Protein AF-A0A552FE90-F1 (afdb_monomer_lite)

Foldseek 3Di:
DDPVVVVVVVLVVDDPVVVVVVVVVVVVVPPPPPDPDDDPVDDPVRVVVVNVVSVVVDDPPPPPDPVCVVDPVNPPDD

Radius of gyration: 21.23 Å; chains: 1; bounding box: 40×36×54 Å

Sequence (78 aa):
MNIEQAVIKSLRKLPLEKQQEVLSFAESLIPKTSLPLPDPTLTPEQRAAKWMSWVQSHSSNNPPLPDEALHRDTIYED

pLDDT: mean 80.92, std 11.08, range [59.88, 94.62]

Secondary structure (DSSP, 8-state):
--HHHHHHHHHTTS-HHHHHHHHHHHHHHS---------TTS-HHHHHHHHHHHHHHS-S-SPPPPHHHH-SSGGG--

Organism: NCBI:txid2486250

Structure (mmCIF, N/CA/C/O backbone):
data_AF-A0A552FE90-F1
#
_entry.id   AF-A0A552FE90-F1
#
loop_
_atom_site.group_PDB
_atom_site.id
_atom_site.type_symbol
_atom_site.label_atom_id
_atom_site.label_alt_id
_atom_site.label_comp_id
_atom_site.label_asym_id
_atom_site.label_entity_id
_atom_site.label_seq_id
_atom_site.pdbx_PDB_ins_code
_atom_site.Cartn_x
_atom_site.Cartn_y
_atom_site.Cartn_z
_atom_site.occupancy
_atom_site.B_iso_or_equiv
_atom_site.auth_seq_id
_atom_site.auth_comp_id
_atom_site.auth_asym_id
_atom_site.auth_atom_id
_atom_site.pdbx_PDB_model_num
ATOM 1 N N . MET A 1 1 ? -19.080 16.731 14.782 1.00 72.06 1 MET A N 1
ATOM 2 C CA . MET A 1 1 ? -18.216 15.577 15.107 1.00 72.06 1 MET A CA 1
ATOM 3 C C . MET A 1 1 ? -17.853 14.913 13.797 1.00 72.06 1 MET A C 1
ATOM 5 O O . MET A 1 1 ? -18.771 14.590 13.055 1.00 72.06 1 MET A O 1
ATOM 9 N N . ASN A 1 2 ? -16.563 14.809 13.476 1.00 93.56 2 ASN A N 1
ATOM 10 C CA . ASN A 1 2 ? -16.105 14.165 12.241 1.00 93.56 2 ASN A CA 1
ATOM 11 C C . ASN A 1 2 ? -15.764 12.679 12.487 1.00 93.56 2 ASN A C 1
ATOM 13 O O . ASN A 1 2 ? -15.767 12.206 13.629 1.00 93.56 2 ASN A O 1
ATOM 17 N N . ILE A 1 3 ? -15.507 11.942 11.404 1.00 88.56 3 ILE A N 1
ATOM 18 C CA . ILE A 1 3 ? -15.221 10.500 11.449 1.00 88.56 3 ILE A CA 1
ATOM 19 C C . ILE A 1 3 ? -13.966 10.226 12.291 1.00 88.56 3 ILE A C 1
ATOM 21 O O . ILE A 1 3 ? -13.992 9.363 13.163 1.00 88.56 3 ILE A O 1
ATOM 25 N N . GLU A 1 4 ? -12.908 11.020 12.117 1.00 89.38 4 GLU A N 1
ATOM 26 C CA . GLU A 1 4 ? -11.649 10.906 12.869 1.00 89.38 4 GLU A CA 1
ATOM 27 C C . GLU A 1 4 ? -11.875 11.016 14.385 1.00 89.38 4 GLU A C 1
ATOM 29 O O . GLU A 1 4 ? -11.415 10.182 15.164 1.00 89.38 4 GLU A O 1
ATOM 34 N N . GLN A 1 5 ? -12.654 12.010 14.817 1.00 90.19 5 GLN A N 1
ATOM 35 C CA . GLN A 1 5 ? -13.002 12.225 16.220 1.00 90.19 5 GLN A CA 1
ATOM 36 C C . GLN A 1 5 ? -13.813 11.055 16.791 1.00 90.19 5 GLN A C 1
ATOM 38 O O . GLN A 1 5 ? -13.596 10.662 17.939 1.00 90.19 5 GLN A O 1
ATOM 43 N N . ALA A 1 6 ? -14.736 10.487 16.009 1.00 90.62 6 ALA A N 1
ATOM 44 C CA . ALA A 1 6 ? -15.531 9.332 16.419 1.00 90.62 6 ALA A CA 1
ATOM 45 C C . ALA A 1 6 ? -14.673 8.060 16.558 1.00 90.62 6 ALA A C 1
ATOM 47 O O . ALA A 1 6 ? -14.835 7.310 17.528 1.00 90.62 6 ALA A O 1
ATOM 48 N N . VAL A 1 7 ? -13.719 7.858 15.644 1.00 87.19 7 VAL A N 1
ATOM 49 C CA . VAL A 1 7 ? -12.752 6.752 15.675 1.00 87.19 7 VAL A CA 1
ATOM 50 C C . VAL A 1 7 ? -11.832 6.874 16.891 1.00 87.19 7 VAL A C 1
ATOM 52 O O . VAL A 1 7 ? -11.752 5.939 17.686 1.00 87.19 7 VAL A O 1
ATOM 55 N N . ILE A 1 8 ? -11.230 8.046 17.127 1.00 90.69 8 ILE A N 1
ATOM 56 C CA . ILE A 1 8 ? -10.354 8.293 18.287 1.00 90.69 8 ILE A CA 1
ATOM 57 C C . ILE A 1 8 ? -11.112 8.099 19.606 1.00 90.69 8 ILE A C 1
ATOM 59 O O . ILE A 1 8 ? -10.597 7.503 20.554 1.00 90.69 8 ILE A O 1
ATOM 63 N N . LYS A 1 9 ? -12.356 8.584 19.689 1.00 92.69 9 LYS A N 1
ATOM 64 C CA . LYS A 1 9 ? -13.185 8.420 20.889 1.00 92.69 9 LYS A CA 1
ATOM 65 C C . LYS A 1 9 ? -13.522 6.953 21.160 1.00 92.69 9 LYS A C 1
ATOM 67 O O . LYS A 1 9 ? -13.626 6.575 22.323 1.00 92.69 9 LYS A O 1
ATOM 72 N N . SER A 1 10 ? -13.703 6.149 20.117 1.00 89.31 10 SER A N 1
ATOM 73 C CA . SER A 1 10 ? -13.964 4.710 20.240 1.00 89.31 10 SER A CA 1
ATOM 74 C C . SER A 1 10 ? -12.702 3.943 20.637 1.00 89.31 10 SER A C 1
ATOM 76 O O . SER A 1 10 ? -12.758 3.135 21.557 1.00 89.31 10 SER A O 1
ATOM 78 N N . LEU A 1 11 ? -11.554 4.281 20.042 1.00 90.44 11 LEU A N 1
ATOM 79 C CA . LEU A 1 11 ? -10.236 3.737 20.389 1.00 90.44 11 LEU A CA 1
ATOM 80 C C . LEU A 1 11 ? -9.905 3.906 21.875 1.00 90.44 11 LEU A C 1
ATOM 82 O O . LEU A 1 11 ? -9.528 2.946 22.537 1.00 90.44 11 LEU A O 1
ATOM 86 N N . ARG A 1 12 ? -10.126 5.104 22.431 1.00 92.44 12 ARG A N 1
ATOM 87 C CA . ARG A 1 12 ? -9.850 5.400 23.851 1.00 92.44 12 ARG A CA 1
ATOM 88 C C . ARG A 1 12 ? -10.702 4.606 24.845 1.00 92.44 12 ARG A C 1
ATOM 90 O O . ARG A 1 12 ? -10.385 4.604 26.028 1.00 92.44 12 ARG A O 1
ATOM 97 N N . LYS A 1 13 ? -11.797 3.980 24.400 1.00 94.62 13 LYS A N 1
ATOM 98 C CA . LYS A 1 13 ? -12.645 3.127 25.251 1.00 94.62 13 LYS A CA 1
ATOM 99 C C . LYS A 1 13 ? -12.151 1.683 25.324 1.00 94.62 13 LYS A C 1
ATOM 101 O O . LYS A 1 13 ? -12.656 0.926 26.147 1.00 94.62 13 LYS A O 1
ATOM 106 N N . LEU A 1 14 ? -11.230 1.288 24.447 1.00 92.88 14 LEU A N 1
ATOM 107 C CA . LEU A 1 14 ? -10.700 -0.068 24.411 1.00 92.88 14 LEU A CA 1
ATOM 108 C C . LEU A 1 14 ? -9.637 -0.271 25.505 1.00 92.88 14 LEU A C 1
ATOM 110 O O . LEU A 1 14 ? -8.928 0.682 25.839 1.00 92.88 14 LEU A O 1
ATOM 114 N N . PRO A 1 15 ? -9.478 -1.501 26.028 1.00 94.06 15 PRO A N 1
ATOM 115 C CA . PRO A 1 15 ? -8.319 -1.883 26.836 1.00 94.06 15 PRO A CA 1
ATOM 116 C C . PRO A 1 15 ? -6.999 -1.639 26.094 1.00 94.06 15 PRO A C 1
ATOM 118 O O . PRO A 1 15 ? -6.972 -1.628 24.859 1.00 94.06 15 PRO A O 1
ATOM 121 N N . LEU A 1 16 ? -5.905 -1.465 26.838 1.00 89.31 16 LEU A N 1
ATOM 122 C CA . LEU A 1 16 ? -4.596 -1.100 26.285 1.00 89.31 16 LEU A CA 1
ATOM 123 C C . LEU A 1 16 ? -4.118 -2.099 25.219 1.00 89.31 16 LEU A C 1
ATOM 125 O O . LEU A 1 16 ? -3.631 -1.703 24.162 1.00 89.31 16 LEU A O 1
ATOM 129 N N . GLU A 1 17 ? -4.349 -3.389 25.453 1.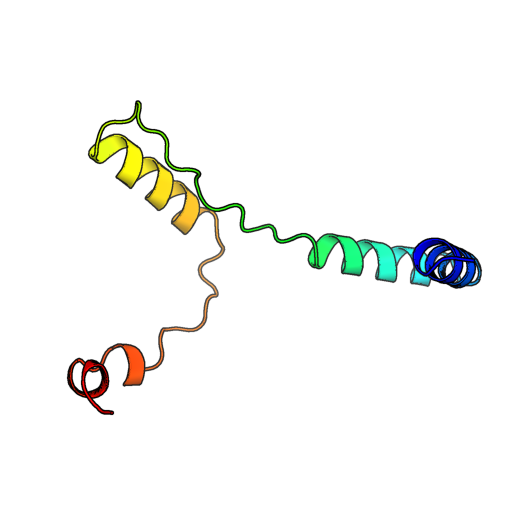00 90.38 17 GLU A N 1
ATOM 130 C CA . GLU A 1 17 ? -3.977 -4.482 24.552 1.00 90.38 17 GLU A CA 1
ATOM 131 C C . GLU A 1 17 ? -4.681 -4.347 23.194 1.00 90.38 17 GLU A C 1
ATOM 133 O O . GLU A 1 17 ? -4.089 -4.570 22.140 1.00 90.38 17 GLU A O 1
ATOM 138 N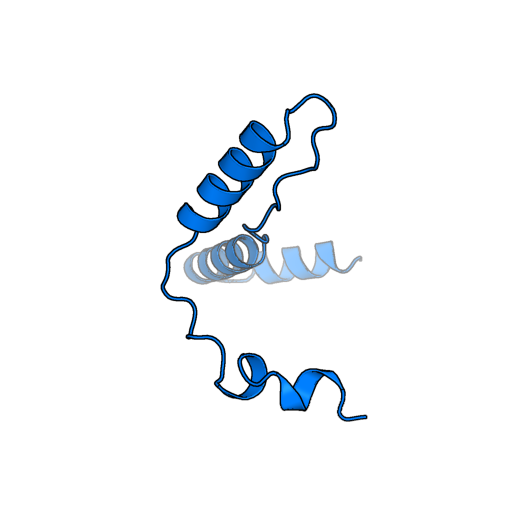 N . LYS A 1 18 ? -5.947 -3.919 23.211 1.00 90.25 18 LYS A N 1
ATOM 139 C CA . LYS A 1 18 ? -6.766 -3.730 22.008 1.00 90.25 18 LYS A CA 1
ATOM 140 C C . LYS A 1 18 ? -6.450 -2.433 21.274 1.00 90.25 18 LYS A C 1
ATOM 142 O O . LYS A 1 18 ? -6.587 -2.382 20.056 1.00 90.25 18 LYS A O 1
ATOM 147 N N . GLN A 1 19 ? -5.989 -1.403 21.980 1.00 91.12 19 GLN A N 1
ATOM 148 C CA . GLN A 1 19 ? -5.472 -0.195 21.331 1.00 91.12 19 GLN A CA 1
ATOM 149 C C . GLN A 1 19 ? -4.200 -0.502 20.534 1.00 91.12 19 GLN A C 1
ATOM 151 O O . GLN A 1 19 ? -4.071 -0.044 19.399 1.00 91.12 19 GLN A O 1
ATOM 156 N N . GLN A 1 20 ? -3.306 -1.325 21.093 1.00 89.06 20 GLN A N 1
ATOM 157 C CA . GLN A 1 20 ? -2.084 -1.747 20.411 1.00 89.06 20 GLN A CA 1
ATOM 158 C C . GLN A 1 20 ? -2.382 -2.582 19.158 1.00 89.06 20 GLN A C 1
ATOM 160 O O . GLN A 1 20 ? -1.758 -2.368 18.125 1.00 89.06 20 GLN A O 1
ATOM 165 N N . GLU A 1 21 ? -3.368 -3.481 19.216 1.00 90.19 21 GLU A N 1
ATOM 166 C CA . GLU A 1 21 ? -3.808 -4.275 18.059 1.00 90.19 21 GLU A CA 1
ATOM 167 C C . GLU A 1 21 ? -4.306 -3.386 16.906 1.00 90.19 21 GLU A C 1
ATOM 169 O O . GLU A 1 21 ? -3.901 -3.568 15.757 1.00 90.19 21 GLU A O 1
ATOM 174 N N . VAL A 1 22 ? -5.130 -2.375 17.210 1.00 89.25 22 VAL A N 1
ATOM 175 C CA . VAL A 1 22 ? -5.624 -1.428 16.198 1.00 89.25 22 VAL A CA 1
ATOM 176 C C . VAL A 1 22 ? -4.493 -0.572 15.629 1.00 89.25 22 VAL A C 1
ATOM 178 O O . VAL A 1 22 ? -4.488 -0.312 14.428 1.00 89.25 22 VAL A O 1
ATOM 181 N N . LEU A 1 23 ? -3.528 -0.159 16.456 1.00 88.00 23 LEU A N 1
ATOM 182 C CA . LEU A 1 23 ? -2.343 0.559 15.988 1.00 88.00 23 LEU A CA 1
ATOM 183 C C . LEU A 1 23 ? -1.521 -0.306 15.026 1.00 88.00 23 LEU A C 1
ATOM 185 O O . LEU A 1 23 ? -1.232 0.131 13.918 1.00 88.00 23 LEU A O 1
ATOM 189 N N . SER A 1 24 ? -1.221 -1.549 15.401 1.00 87.06 24 SER A N 1
ATOM 190 C CA . SER A 1 24 ? -0.465 -2.475 14.553 1.00 87.06 24 SER A CA 1
ATOM 191 C C . SER A 1 24 ? -1.190 -2.803 13.245 1.00 87.06 24 SER A C 1
ATOM 193 O O . SER A 1 24 ? -0.551 -2.938 12.203 1.00 87.06 24 SER A O 1
ATOM 195 N N . PHE A 1 25 ? -2.522 -2.886 13.266 1.00 87.12 25 PHE A N 1
ATOM 196 C CA . PHE A 1 25 ? -3.326 -2.999 12.050 1.00 87.12 25 PHE A CA 1
ATOM 197 C C . PHE A 1 25 ? -3.265 -1.726 11.195 1.00 87.12 25 PHE A C 1
ATOM 199 O O . PHE A 1 25 ? -3.048 -1.800 9.992 1.00 87.12 25 PHE A O 1
ATOM 206 N N . ALA A 1 26 ? -3.411 -0.542 11.789 1.00 85.75 26 ALA A N 1
ATOM 207 C CA . ALA A 1 26 ? -3.309 0.713 11.047 1.00 85.75 26 ALA A CA 1
ATOM 208 C C . ALA A 1 26 ? -1.920 0.883 10.405 1.00 85.75 26 ALA A C 1
ATOM 210 O O . ALA A 1 26 ? -1.825 1.305 9.257 1.00 85.75 26 ALA A O 1
ATOM 211 N N . GLU A 1 27 ? -0.855 0.495 11.108 1.00 84.00 27 GLU A N 1
ATOM 212 C CA . GLU A 1 27 ? 0.517 0.472 10.590 1.00 84.00 27 GLU A CA 1
ATOM 213 C C . GLU A 1 27 ? 0.715 -0.558 9.471 1.00 84.00 27 GLU A C 1
ATOM 215 O O . GLU A 1 27 ? 1.509 -0.318 8.563 1.00 84.00 27 GLU A O 1
ATOM 220 N N . SER A 1 28 ? 0.000 -1.689 9.498 1.00 81.50 28 SER A N 1
ATOM 221 C CA . SER A 1 28 ? 0.049 -2.676 8.412 1.00 81.50 28 SER A CA 1
ATOM 222 C C . SER A 1 28 ? -0.689 -2.206 7.157 1.00 81.50 28 SER A C 1
ATOM 224 O O . SER A 1 28 ? -0.293 -2.570 6.050 1.00 81.50 28 SER A O 1
ATOM 226 N N . LEU A 1 29 ? -1.717 -1.366 7.318 1.00 75.88 29 LEU A N 1
ATOM 227 C CA . LEU A 1 29 ? -2.416 -0.714 6.212 1.00 75.88 29 LEU A CA 1
ATOM 228 C C . LEU A 1 29 ? -1.593 0.385 5.547 1.00 75.88 29 LEU A C 1
ATOM 230 O O . LEU A 1 29 ? -1.917 0.747 4.418 1.00 75.88 29 LEU A O 1
ATOM 234 N N . ILE A 1 30 ? -0.562 0.927 6.209 1.00 75.19 30 ILE A N 1
ATOM 235 C CA . ILE A 1 30 ? 0.373 1.847 5.560 1.00 75.19 30 ILE A CA 1
ATOM 236 C C . ILE A 1 30 ? 1.100 1.031 4.488 1.00 75.19 30 ILE A C 1
ATOM 238 O O . ILE A 1 30 ? 1.905 0.158 4.830 1.00 75.19 30 ILE A O 1
ATOM 242 N N . PRO A 1 31 ? 0.828 1.271 3.192 1.00 62.47 31 PRO A N 1
ATOM 243 C CA . PRO A 1 31 ? 1.442 0.491 2.137 1.00 62.47 31 PRO A CA 1
ATOM 244 C C . PRO A 1 31 ? 2.959 0.669 2.222 1.00 62.47 31 PRO A C 1
ATOM 246 O O . PRO A 1 31 ? 3.491 1.757 2.011 1.00 62.47 31 PRO A O 1
ATOM 249 N N . LYS A 1 32 ? 3.671 -0.419 2.531 1.00 60.97 32 LYS A N 1
ATOM 250 C CA . LYS A 1 32 ? 5.143 -0.460 2.499 1.00 60.97 32 LYS A CA 1
ATOM 251 C C . LYS A 1 32 ? 5.700 -0.484 1.073 1.00 60.97 32 LYS A C 1
ATOM 253 O O . LYS A 1 32 ? 6.910 -0.455 0.877 1.00 60.97 32 LYS A O 1
ATOM 258 N N . THR A 1 33 ? 4.834 -0.514 0.070 1.00 59.88 33 THR A N 1
ATOM 259 C CA . THR A 1 33 ? 5.173 -0.560 -1.350 1.00 59.88 33 THR A CA 1
ATOM 260 C C . THR A 1 33 ? 5.229 0.846 -1.935 1.00 59.88 33 THR A C 1
ATOM 262 O O . THR A 1 33 ? 4.446 1.225 -2.802 1.00 59.88 33 THR A O 1
ATOM 265 N N . SER A 1 34 ? 6.196 1.640 -1.474 1.00 67.06 34 SER A N 1
ATOM 266 C CA . SER A 1 34 ? 6.619 2.801 -2.255 1.00 67.06 34 SER A CA 1
ATOM 267 C C . SER A 1 34 ? 7.385 2.279 -3.468 1.00 67.06 34 SER A C 1
ATOM 269 O O . SER A 1 34 ? 8.455 1.682 -3.318 1.00 67.06 34 SER A O 1
ATOM 271 N N . LEU A 1 35 ? 6.806 2.422 -4.660 1.00 76.06 35 LEU A N 1
ATOM 272 C CA . LEU A 1 35 ? 7.501 2.105 -5.904 1.00 76.06 35 LEU A CA 1
ATOM 273 C C . LEU A 1 35 ? 8.701 3.050 -6.068 1.00 76.06 35 LEU A C 1
ATOM 275 O O . LEU A 1 35 ? 8.616 4.220 -5.679 1.00 76.06 35 LEU A O 1
ATOM 279 N N . PRO A 1 36 ? 9.814 2.596 -6.670 1.00 79.81 36 PRO A N 1
ATOM 280 C CA . PRO A 1 36 ? 10.903 3.489 -7.024 1.00 79.81 36 PRO A CA 1
ATOM 281 C C . PRO A 1 36 ? 10.374 4.615 -7.919 1.00 79.81 36 PRO A C 1
ATOM 283 O O . PRO A 1 36 ? 9.933 4.372 -9.042 1.00 79.81 36 PRO A O 1
ATOM 286 N N . LEU A 1 37 ? 10.429 5.858 -7.435 1.00 82.19 37 LEU A N 1
ATOM 287 C CA . LEU A 1 37 ? 10.062 7.008 -8.257 1.00 82.19 37 LEU A CA 1
ATOM 288 C C . LEU A 1 37 ? 11.017 7.115 -9.460 1.00 82.19 37 LEU A C 1
ATOM 290 O O . LEU A 1 37 ? 12.231 6.891 -9.292 1.00 82.19 37 LEU A O 1
ATOM 294 N N . PRO A 1 38 ? 10.488 7.450 -10.655 1.00 79.88 38 PRO A N 1
ATOM 295 C CA . PRO A 1 38 ? 11.302 7.659 -11.839 1.00 79.88 38 PRO A CA 1
ATOM 296 C C . PRO A 1 38 ? 12.246 8.837 -11.604 1.00 79.88 38 PRO A C 1
ATOM 298 O O . PRO A 1 38 ? 11.821 9.931 -11.238 1.00 79.88 38 PRO A O 1
ATOM 301 N N . ASP A 1 39 ? 13.534 8.592 -11.812 1.00 85.06 39 ASP A N 1
ATOM 302 C CA . ASP A 1 39 ? 14.578 9.603 -11.711 1.00 85.06 39 ASP A CA 1
ATOM 303 C C . ASP A 1 39 ? 15.156 9.841 -13.115 1.00 85.06 39 ASP A C 1
ATOM 305 O O . ASP A 1 39 ? 15.790 8.935 -13.674 1.00 85.06 39 ASP A O 1
ATOM 309 N N . PRO A 1 40 ? 14.907 11.018 -13.720 1.00 86.81 40 PRO A N 1
ATOM 310 C CA . PRO A 1 40 ? 15.343 11.315 -15.080 1.00 86.81 40 PRO A CA 1
ATOM 311 C C . PRO A 1 40 ? 16.865 11.472 -15.198 1.00 86.81 40 PRO A C 1
ATOM 313 O O . PRO A 1 40 ? 17.381 11.463 -16.311 1.00 86.81 40 PRO A O 1
ATOM 316 N N . THR A 1 41 ? 17.584 11.601 -14.079 1.00 93.50 41 THR A N 1
ATOM 317 C CA . THR A 1 41 ? 19.041 11.790 -14.066 1.00 93.50 41 THR A CA 1
ATOM 318 C C . THR A 1 41 ? 19.822 10.475 -14.151 1.00 93.50 41 THR A C 1
ATOM 320 O O . THR A 1 41 ? 21.010 10.488 -14.467 1.00 93.50 41 THR A O 1
ATOM 323 N N . LEU A 1 42 ? 19.158 9.337 -13.913 1.00 91.56 42 LEU A N 1
ATOM 324 C CA . LEU A 1 42 ? 19.779 8.012 -13.930 1.00 91.56 42 LEU A CA 1
ATOM 325 C C . LEU A 1 42 ? 19.893 7.440 -15.347 1.00 91.56 42 LEU A C 1
ATOM 327 O O . LEU A 1 42 ? 18.964 7.552 -16.154 1.00 91.56 42 LEU A O 1
ATOM 331 N N . THR A 1 43 ? 20.991 6.732 -15.619 1.00 94.31 43 THR A N 1
ATOM 332 C CA . THR A 1 43 ? 21.146 5.944 -16.854 1.00 94.31 43 THR A CA 1
ATOM 333 C C . THR A 1 43 ? 20.175 4.751 -16.879 1.00 94.31 43 THR A C 1
ATOM 335 O O . THR A 1 43 ? 19.653 4.351 -15.830 1.00 94.31 43 THR A O 1
ATOM 338 N N . PRO A 1 44 ? 19.908 4.140 -18.052 1.00 92.25 44 PRO A N 1
ATOM 339 C CA . PRO A 1 44 ? 19.100 2.922 -18.136 1.00 92.25 44 PRO A CA 1
ATOM 340 C C . PRO A 1 44 ? 19.552 1.813 -17.173 1.00 92.25 44 PRO A C 1
ATOM 342 O O . PRO A 1 44 ? 18.714 1.213 -16.500 1.00 92.25 44 PRO A O 1
ATOM 345 N N . GLU A 1 45 ? 20.861 1.591 -17.045 1.00 93.25 45 GLU A N 1
ATOM 346 C CA . GLU A 1 45 ? 21.450 0.554 -16.190 1.00 93.25 45 GLU A CA 1
ATOM 347 C C . GLU A 1 45 ? 21.218 0.856 -14.707 1.00 93.25 45 GLU A C 1
ATOM 349 O O . GLU A 1 45 ? 20.832 -0.023 -13.938 1.00 93.25 45 GLU A O 1
ATOM 354 N N . GLN A 1 46 ? 21.392 2.115 -14.301 1.00 92.75 46 GLN A N 1
ATOM 355 C CA . GLN A 1 46 ? 21.160 2.552 -12.923 1.00 92.75 46 GLN A CA 1
ATOM 356 C C . GLN A 1 46 ? 19.682 2.453 -12.535 1.00 92.75 46 GLN A C 1
ATOM 358 O O . GLN A 1 46 ? 19.356 2.053 -11.415 1.00 92.75 46 GLN A O 1
ATOM 363 N N . ARG A 1 47 ? 18.773 2.768 -13.468 1.00 90.06 47 ARG A N 1
ATOM 364 C CA . ARG A 1 47 ? 17.333 2.563 -13.268 1.00 90.06 47 ARG A CA 1
ATOM 365 C C . ARG A 1 47 ? 17.019 1.085 -13.069 1.00 90.06 47 ARG A C 1
ATOM 367 O O . ARG A 1 47 ? 16.338 0.749 -12.103 1.00 90.06 47 ARG A O 1
ATOM 374 N N . ALA A 1 48 ? 17.543 0.215 -13.933 1.00 90.19 48 ALA A N 1
ATOM 375 C CA . ALA A 1 48 ? 17.350 -1.227 -13.816 1.00 90.19 48 ALA A CA 1
ATOM 376 C C . ALA A 1 48 ? 17.870 -1.759 -12.470 1.00 90.19 48 ALA A C 1
ATOM 378 O O . ALA A 1 48 ? 17.155 -2.483 -11.782 1.00 90.19 48 ALA A O 1
ATOM 379 N N . ALA A 1 49 ? 19.061 -1.331 -12.040 1.00 91.44 49 ALA A N 1
ATOM 380 C CA . ALA A 1 49 ? 19.631 -1.717 -10.751 1.00 91.44 49 ALA A CA 1
ATOM 381 C C . ALA A 1 49 ? 18.750 -1.285 -9.562 1.00 91.44 49 ALA A C 1
ATOM 383 O O . ALA A 1 49 ? 18.461 -2.100 -8.689 1.00 91.44 49 ALA A O 1
ATOM 384 N N . LYS A 1 50 ? 18.256 -0.037 -9.557 1.00 89.38 50 LYS A N 1
ATOM 385 C CA . LYS A 1 50 ? 17.354 0.487 -8.513 1.00 89.38 50 LYS A CA 1
ATOM 386 C C . LYS A 1 50 ? 16.069 -0.339 -8.399 1.00 89.38 50 LYS A C 1
ATOM 388 O O . LYS A 1 50 ? 15.631 -0.653 -7.294 1.00 89.38 50 LYS A O 1
ATOM 393 N N . TRP A 1 51 ? 15.483 -0.708 -9.537 1.00 88.38 51 TRP A N 1
ATOM 394 C CA . TRP A 1 51 ? 14.303 -1.571 -9.583 1.00 88.38 51 TRP A CA 1
ATOM 395 C C . TRP A 1 51 ? 14.604 -2.988 -9.093 1.00 88.38 51 TRP A C 1
ATOM 397 O O . TRP A 1 51 ? 13.848 -3.515 -8.283 1.00 88.38 51 TRP A O 1
ATOM 407 N N . MET A 1 52 ? 15.729 -3.580 -9.501 1.00 88.50 52 MET A N 1
ATOM 408 C CA . MET A 1 52 ? 16.137 -4.909 -9.034 1.00 88.50 52 MET A CA 1
ATOM 409 C C . MET A 1 52 ? 16.339 -4.952 -7.517 1.00 88.50 52 MET A C 1
ATOM 411 O O . MET A 1 52 ? 15.862 -5.881 -6.871 1.00 88.50 52 MET A O 1
ATOM 415 N N . SER A 1 53 ? 16.969 -3.931 -6.929 1.00 88.00 53 SER A N 1
ATOM 416 C CA . SER A 1 53 ? 17.115 -3.831 -5.471 1.00 88.00 53 SER A CA 1
ATOM 417 C C . SER A 1 53 ? 15.769 -3.721 -4.747 1.00 88.00 53 SER A C 1
ATOM 419 O O . SER A 1 53 ? 15.613 -4.286 -3.668 1.00 88.00 53 SER A O 1
ATOM 421 N N . TRP A 1 54 ? 14.785 -3.034 -5.335 1.00 86.31 54 TRP A N 1
ATOM 422 C CA . TRP A 1 54 ? 13.426 -2.957 -4.790 1.00 86.31 54 TRP A CA 1
ATOM 423 C C . TRP A 1 54 ? 12.675 -4.292 -4.891 1.00 86.31 54 TRP A C 1
ATOM 425 O O . TRP A 1 54 ? 12.005 -4.692 -3.943 1.00 86.31 54 TRP A O 1
ATOM 435 N N . VAL A 1 55 ? 12.811 -5.018 -6.005 1.00 83.19 55 VAL A N 1
ATOM 436 C CA . VAL A 1 55 ? 12.217 -6.359 -6.153 1.00 83.19 55 VAL A CA 1
ATOM 437 C C . VAL A 1 55 ? 12.809 -7.317 -5.118 1.00 83.19 55 VAL A C 1
ATOM 439 O O . VAL A 1 55 ? 12.074 -8.048 -4.461 1.00 83.19 55 VAL A O 1
ATOM 442 N N . GLN A 1 56 ? 14.129 -7.276 -4.927 1.00 82.94 56 GLN A N 1
ATOM 443 C CA . GLN A 1 56 ? 14.842 -8.130 -3.972 1.00 82.94 56 GLN A CA 1
ATOM 444 C C . GLN A 1 56 ? 14.552 -7.793 -2.504 1.00 82.94 56 GLN A C 1
ATOM 446 O O . GLN A 1 56 ? 14.685 -8.668 -1.651 1.00 82.94 56 GLN A O 1
ATOM 451 N N . SER A 1 57 ? 14.176 -6.550 -2.184 1.00 80.81 57 SER A N 1
ATOM 452 C CA . SER A 1 57 ? 13.852 -6.157 -0.807 1.00 80.81 57 SER A CA 1
ATOM 453 C C . SER A 1 57 ? 12.492 -6.674 -0.330 1.00 80.81 57 SER A C 1
ATOM 455 O O . SER A 1 57 ? 12.223 -6.662 0.872 1.00 80.81 57 SER A O 1
ATOM 457 N N . HIS A 1 58 ? 11.644 -7.149 -1.245 1.00 71.81 58 HIS A N 1
ATOM 458 C CA . HIS A 1 58 ? 10.384 -7.798 -0.909 1.00 71.81 58 HIS A CA 1
ATOM 459 C C . HIS A 1 58 ? 10.615 -9.301 -0.735 1.00 71.81 58 HIS A C 1
ATOM 461 O O . HIS A 1 58 ? 11.252 -9.956 -1.558 1.00 71.81 58 HIS A O 1
ATOM 467 N N . SER A 1 59 ? 10.092 -9.864 0.354 1.00 63.81 59 SER A N 1
ATOM 468 C CA . SER A 1 59 ? 10.154 -11.303 0.619 1.00 63.81 59 SER A CA 1
ATOM 469 C C . SER A 1 59 ? 9.562 -12.086 -0.556 1.00 63.81 59 SER A C 1
ATOM 471 O O . SER A 1 59 ? 8.421 -11.842 -0.942 1.00 63.81 59 SER A O 1
ATOM 473 N N . SER A 1 60 ? 10.309 -13.065 -1.078 1.00 61.78 60 SER A N 1
ATOM 474 C CA . SER A 1 60 ? 9.943 -13.883 -2.249 1.00 61.78 60 SER A CA 1
ATOM 475 C C . SER A 1 60 ? 8.763 -14.834 -2.026 1.00 61.78 60 SER A C 1
ATOM 477 O O . SER A 1 60 ? 8.523 -15.707 -2.854 1.00 61.78 60 SER A O 1
ATOM 479 N N . ASN A 1 61 ? 8.037 -14.700 -0.916 1.00 65.38 61 ASN A N 1
ATOM 480 C CA . ASN A 1 61 ? 6.900 -15.549 -0.570 1.00 65.38 61 ASN A CA 1
ATOM 481 C C . ASN A 1 61 ? 5.616 -15.122 -1.304 1.00 65.38 61 ASN A C 1
ATOM 483 O O . ASN A 1 61 ? 4.508 -15.358 -0.826 1.00 65.38 61 ASN A O 1
ATOM 487 N N . ASN A 1 62 ? 5.773 -14.452 -2.448 1.00 65.00 62 ASN A N 1
ATOM 488 C CA . ASN A 1 62 ? 4.672 -14.186 -3.350 1.00 65.00 62 ASN A CA 1
ATOM 489 C C . ASN A 1 62 ? 4.251 -15.525 -3.968 1.00 65.00 62 ASN A C 1
ATOM 491 O O . ASN A 1 62 ? 5.126 -16.292 -4.384 1.00 65.00 62 ASN A O 1
ATOM 495 N N . PRO A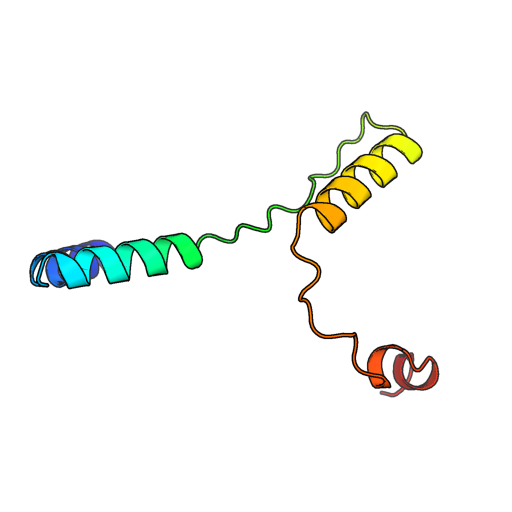 1 63 ? 2.945 -15.828 -4.026 1.00 69.69 63 PRO A N 1
ATOM 496 C CA . PRO A 1 63 ? 2.479 -16.9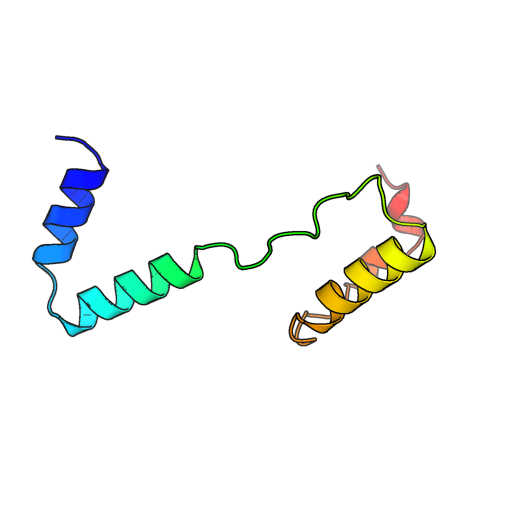94 -4.755 1.00 69.69 63 PRO A CA 1
ATOM 497 C C . PRO A 1 63 ? 2.994 -16.923 -6.202 1.00 69.69 63 PRO A C 1
ATOM 499 O O . PRO A 1 63 ? 3.0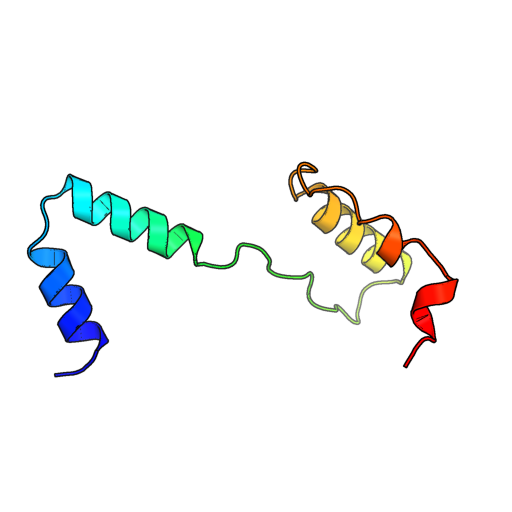81 -15.822 -6.760 1.00 69.69 63 PRO A O 1
ATOM 502 N N . PRO A 1 64 ? 3.378 -18.064 -6.803 1.00 70.62 64 PRO A N 1
ATOM 503 C CA . PRO A 1 64 ? 3.788 -18.085 -8.199 1.00 70.62 64 PRO A CA 1
ATOM 504 C C . PRO A 1 64 ? 2.671 -17.505 -9.069 1.00 70.62 64 PRO A C 1
ATOM 506 O O . PRO A 1 64 ? 1.488 -17.609 -8.729 1.00 70.62 64 PRO A O 1
ATOM 509 N N . LEU A 1 65 ? 3.054 -16.876 -10.182 1.00 70.50 65 LEU A N 1
ATOM 510 C CA . LEU A 1 65 ? 2.078 -16.438 -11.174 1.00 70.50 65 LEU A CA 1
ATOM 511 C C . LEU A 1 65 ? 1.239 -17.655 -11.596 1.00 70.50 65 LEU A C 1
ATOM 513 O O . LEU A 1 65 ? 1.821 -18.718 -11.819 1.00 70.50 65 LEU A O 1
ATOM 517 N N . PRO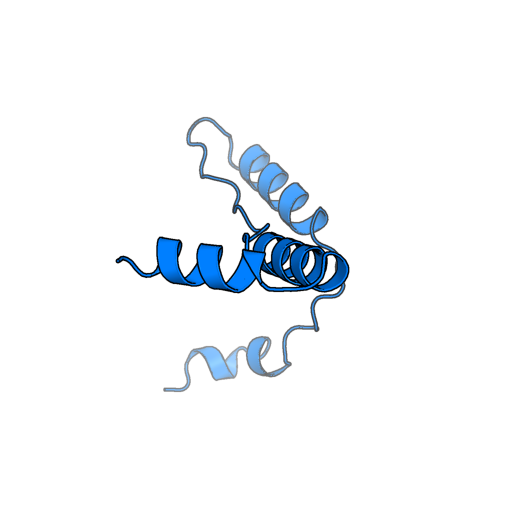 A 1 66 ? -0.097 -17.531 -11.670 1.00 76.38 66 PRO A N 1
ATOM 518 C CA . PRO A 1 66 ? -0.933 -18.618 -12.156 1.00 76.38 66 PRO A CA 1
ATOM 519 C C . PRO A 1 66 ? -0.544 -18.953 -13.599 1.00 76.38 66 PRO A C 1
ATOM 521 O O . PRO A 1 66 ? -0.189 -18.051 -14.359 1.00 76.38 66 PRO A O 1
ATOM 524 N N . ASP A 1 67 ? -0.638 -20.230 -13.974 1.00 70.06 67 ASP A N 1
ATOM 525 C CA . ASP A 1 67 ? -0.263 -20.708 -15.313 1.00 70.06 67 ASP A CA 1
ATOM 526 C C . ASP A 1 67 ? -0.977 -19.907 -16.416 1.00 70.06 67 ASP A C 1
ATOM 528 O O . ASP A 1 67 ? -0.353 -19.494 -17.391 1.00 70.06 67 ASP A O 1
ATOM 532 N N . GLU A 1 68 ? -2.244 -19.543 -16.199 1.00 73.19 68 GLU A N 1
ATOM 533 C CA . GLU A 1 68 ? -3.047 -18.668 -17.067 1.00 73.19 68 GLU A CA 1
ATOM 534 C C . GLU A 1 68 ? -2.369 -17.329 -17.423 1.00 73.19 68 GLU A C 1
ATOM 536 O O . GLU A 1 68 ? -2.541 -16.826 -18.530 1.00 73.19 68 GLU A O 1
ATOM 541 N N . ALA A 1 69 ? -1.590 -16.750 -16.499 1.00 69.00 69 ALA A N 1
ATOM 542 C CA . ALA A 1 69 ? -0.867 -15.489 -16.699 1.00 69.00 69 ALA A CA 1
ATOM 543 C C . ALA A 1 69 ? 0.471 -15.673 -17.440 1.00 69.00 69 ALA A C 1
ATOM 545 O O . ALA A 1 69 ? 1.091 -14.694 -17.860 1.00 69.00 69 ALA A O 1
ATOM 546 N N . LEU A 1 70 ? 0.932 -16.918 -17.574 1.00 67.06 70 LEU A N 1
ATOM 547 C CA . LEU A 1 70 ? 2.117 -17.310 -18.337 1.00 67.06 70 LEU A CA 1
ATOM 548 C C . LEU A 1 70 ? 1.754 -17.755 -19.762 1.00 67.06 70 LEU A C 1
ATOM 550 O O . LEU A 1 70 ? 2.620 -17.742 -20.643 1.00 67.06 70 LEU A O 1
ATOM 554 N N . HIS A 1 71 ? 0.496 -18.131 -20.005 1.00 70.81 71 HIS A N 1
ATOM 555 C CA . HIS A 1 71 ? 0.013 -18.503 -21.328 1.00 70.81 71 HIS A CA 1
ATOM 556 C C . HIS A 1 71 ? -0.119 -17.274 -22.228 1.00 70.81 71 HIS A C 1
ATOM 558 O O . HIS A 1 71 ? -0.765 -16.282 -21.915 1.00 70.81 71 HIS A O 1
ATOM 564 N N . ARG A 1 72 ? 0.530 -17.344 -23.390 1.00 65.69 72 ARG A N 1
ATOM 565 C CA . ARG A 1 72 ? 0.539 -16.262 -24.380 1.00 65.69 72 ARG A CA 1
ATOM 566 C C . ARG A 1 72 ? -0.780 -16.161 -25.155 1.00 65.69 72 ARG A C 1
ATOM 568 O O . ARG A 1 72 ? -1.034 -15.147 -25.799 1.00 65.69 72 ARG A O 1
ATOM 575 N N . ASP A 1 73 ? -1.583 -17.214 -25.067 1.00 67.44 73 ASP A N 1
ATOM 576 C CA . ASP A 1 73 ? -2.836 -17.386 -25.793 1.00 67.44 73 ASP A CA 1
ATOM 577 C C . ASP A 1 73 ? -3.977 -16.591 -25.139 1.00 67.44 73 ASP A C 1
ATOM 579 O O . ASP A 1 73 ? -4.849 -16.101 -25.841 1.00 67.44 73 ASP A O 1
ATOM 583 N N . THR A 1 74 ? -3.910 -16.340 -23.826 1.00 60.06 74 THR A N 1
ATOM 584 C CA . THR A 1 74 ? -4.933 -15.607 -23.054 1.00 60.06 74 THR A CA 1
ATOM 585 C C . THR A 1 74 ? -4.779 -14.082 -23.112 1.00 60.06 74 THR A C 1
ATOM 587 O O . THR A 1 74 ? -5.633 -13.354 -22.616 1.00 60.06 74 THR A O 1
ATOM 590 N N . ILE A 1 75 ? -3.704 -13.563 -23.723 1.00 63.19 75 ILE A N 1
ATOM 591 C CA . ILE A 1 75 ? -3.412 -12.115 -23.788 1.00 63.19 75 ILE A CA 1
ATOM 592 C C . ILE A 1 75 ? -4.327 -11.392 -24.795 1.00 63.19 75 ILE A C 1
ATOM 594 O O . ILE A 1 75 ? -4.507 -10.178 -24.706 1.00 63.19 75 ILE A O 1
ATOM 598 N N . TYR A 1 76 ? -4.892 -12.127 -25.756 1.00 66.88 76 TYR A N 1
ATOM 599 C CA . TYR A 1 76 ? -5.733 -11.588 -26.830 1.00 66.88 76 TYR A CA 1
ATOM 600 C C . TYR A 1 76 ? -7.140 -12.195 -26.863 1.00 66.88 76 TYR A C 1
ATOM 602 O O . TYR A 1 76 ? -7.830 -12.030 -27.868 1.00 66.88 76 TYR A O 1
ATOM 610 N N . GLU A 1 77 ? -7.557 -12.914 -25.820 1.00 62.78 77 GLU A N 1
ATOM 611 C CA . GLU A 1 77 ? -8.944 -13.374 -25.736 1.00 62.78 77 GLU A CA 1
ATOM 612 C C . GLU A 1 77 ? -9.806 -12.276 -25.089 1.00 62.78 77 GLU A C 1
ATOM 614 O O . GLU A 1 77 ? -9.532 -11.857 -23.963 1.00 62.78 77 GLU A O 1
ATOM 619 N N . ASP A 1 78 ? -10.786 -11.781 -25.858 1.00 61.03 78 ASP A N 1
ATOM 620 C CA . ASP A 1 78 ? -11.803 -10.783 -25.474 1.00 61.03 78 ASP A CA 1
ATOM 621 C C . ASP A 1 78 ? -12.922 -11.387 -24.601 1.00 61.03 78 ASP A C 1
ATOM 623 O O . ASP A 1 78 ? -13.459 -12.460 -24.972 1.00 61.03 78 ASP A O 1
#